Protein AF-Q0APA8-F1 (afdb_monomer_lite)

Radius of gyration: 16.84 Å; chains: 1; bounding box: 41×36×43 Å

Sequence (123 aa):
MARLSIMDRIGLILAGSALVTVGWVTREGVADIAARMPWHHEIGTTFMAIGVLTLLANVSVRAKSLVIIIITGGWAAAAIWAAITMDDLAILQRGLIGLTGVLAAIFALTSIPKLVTGADAAD

Organism: Maricaulis maris (strain MCS10) (NCBI:txid394221)

pLDDT: mean 87.3, std 8.79, range [50.09, 95.44]

Foldseek 3Di:
DPQDDPVVLVVLLVQLVVLLVQLVDQQVDDPVNVVVPVCSNVSSVVSNVLSVLSNCVNPALLSQLVNLLCVLQVQLVVLCCCLVPVPVDDVVVSVVSNVSSVVSNVLSVVSVVCSVVRPHSVD

Secondary structure (DSSP, 8-state):
-PPPPHHHHHHHHHHHHHHHHHHHHHHH--HHHHHH-TTHHHHHHHHHHHHHHHHHTTT-HHHHHHHHHHHHHHHHHHHHHHHHH-TTS-HHHHHHHHHHHHHHHHHHHHHHHHHHH---TT-

Structure (mmCIF, N/CA/C/O backbone):
data_AF-Q0APA8-F1
#
_entry.id   AF-Q0APA8-F1
#
loop_
_atom_site.group_PDB
_atom_site.id
_atom_site.type_symbol
_atom_site.label_atom_id
_atom_site.label_alt_id
_atom_site.label_comp_id
_atom_site.label_asym_id
_atom_site.label_entity_id
_atom_site.label_seq_id
_atom_site.pdbx_PDB_ins_code
_atom_site.Cartn_x
_atom_site.Cartn_y
_atom_site.Cartn_z
_atom_site.occupancy
_atom_site.B_iso_or_equiv
_atom_site.auth_seq_id
_atom_site.auth_comp_id
_atom_site.auth_asym_id
_atom_site.auth_atom_id
_atom_site.pdbx_PDB_model_num
ATOM 1 N N . MET A 1 1 ? -15.507 5.544 18.178 1.00 50.09 1 MET A N 1
ATOM 2 C CA . MET A 1 1 ? -15.255 5.089 16.794 1.00 50.09 1 MET A CA 1
ATOM 3 C C . MET A 1 1 ? -16.241 5.800 15.889 1.00 50.09 1 MET A C 1
ATOM 5 O O . MET A 1 1 ? -17.438 5.546 16.016 1.00 50.09 1 MET A O 1
ATOM 9 N N . ALA A 1 2 ? -15.778 6.729 15.052 1.00 56.34 2 ALA A N 1
ATOM 10 C CA . ALA A 1 2 ? -16.635 7.329 14.036 1.00 56.34 2 ALA A CA 1
ATOM 11 C C . ALA A 1 2 ? -17.155 6.212 13.116 1.00 56.34 2 ALA A C 1
ATOM 13 O O . ALA A 1 2 ? -16.383 5.394 12.614 1.00 56.34 2 ALA A O 1
ATOM 14 N N . ARG A 1 3 ? -18.477 6.101 12.959 1.00 65.56 3 ARG A N 1
ATOM 15 C CA . ARG A 1 3 ? -19.058 5.138 12.019 1.00 65.56 3 ARG A CA 1
ATOM 16 C C . ARG A 1 3 ? -18.808 5.671 10.610 1.00 65.56 3 ARG A C 1
ATOM 18 O O . ARG A 1 3 ? -19.335 6.727 10.282 1.00 65.56 3 ARG A O 1
ATOM 25 N N . LEU A 1 4 ? -18.045 4.931 9.798 1.00 68.62 4 LEU A N 1
ATOM 26 C CA . LEU A 1 4 ? -17.926 5.185 8.355 1.00 68.62 4 LEU A CA 1
ATOM 27 C C . LEU A 1 4 ? -19.317 5.371 7.749 1.00 68.62 4 LEU A C 1
ATOM 29 O O . LEU A 1 4 ? -20.219 4.568 8.046 1.00 68.62 4 LEU A O 1
ATOM 33 N N . SER A 1 5 ? -19.471 6.396 6.907 1.00 84.62 5 SER A N 1
ATOM 34 C CA . SER A 1 5 ? -20.728 6.628 6.206 1.00 84.62 5 SER A CA 1
ATOM 35 C C . SER A 1 5 ? -21.040 5.443 5.288 1.00 84.62 5 SER A C 1
ATOM 37 O O . SER A 1 5 ? -20.164 4.657 4.917 1.00 84.62 5 SER A O 1
ATOM 39 N N . ILE A 1 6 ? -22.310 5.287 4.915 1.00 85.69 6 ILE A N 1
ATOM 40 C CA . ILE A 1 6 ? -22.723 4.227 3.983 1.00 85.69 6 ILE A CA 1
ATOM 41 C C . ILE A 1 6 ? -21.968 4.364 2.652 1.00 85.69 6 ILE A C 1
ATOM 43 O O . ILE A 1 6 ? -21.554 3.362 2.076 1.00 85.69 6 ILE A O 1
ATOM 47 N N . MET A 1 7 ? -21.733 5.598 2.205 1.00 86.19 7 MET A N 1
ATOM 48 C CA . MET A 1 7 ? -21.021 5.882 0.963 1.00 86.19 7 MET A CA 1
ATOM 49 C C . MET A 1 7 ? -19.544 5.470 1.040 1.00 86.19 7 MET A C 1
ATOM 51 O O . MET A 1 7 ? -19.050 4.835 0.111 1.00 86.19 7 MET A O 1
ATOM 55 N N . ASP A 1 8 ? -18.873 5.711 2.172 1.00 84.62 8 ASP A N 1
ATOM 56 C CA . ASP A 1 8 ? -17.479 5.282 2.375 1.00 84.62 8 ASP A CA 1
ATOM 57 C C . ASP A 1 8 ? -17.352 3.756 2.374 1.00 84.62 8 ASP A C 1
ATOM 59 O O . ASP A 1 8 ? -16.419 3.196 1.801 1.00 84.62 8 ASP A O 1
ATOM 63 N N . ARG A 1 9 ? -18.325 3.064 2.981 1.00 84.75 9 ARG A N 1
ATOM 64 C CA . ARG A 1 9 ? -18.369 1.594 2.996 1.00 84.75 9 ARG A CA 1
ATOM 65 C C . ARG A 1 9 ? -18.535 1.022 1.595 1.00 84.75 9 ARG A C 1
ATOM 67 O O . ARG A 1 9 ? -17.847 0.069 1.241 1.00 84.75 9 ARG A O 1
ATOM 74 N N . ILE A 1 10 ? -19.422 1.610 0.789 1.00 89.12 10 ILE A N 1
ATOM 75 C CA . ILE A 1 10 ? -19.596 1.224 -0.617 1.00 89.12 10 ILE A CA 1
ATOM 76 C C . ILE A 1 10 ? -18.294 1.465 -1.388 1.00 89.12 10 ILE A C 1
ATOM 78 O O . ILE A 1 10 ? -17.848 0.575 -2.107 1.00 89.12 10 ILE A O 1
ATOM 82 N N . GLY A 1 11 ? -17.649 2.618 -1.189 1.00 87.56 11 GLY A N 1
ATOM 83 C CA . GLY A 1 11 ? -16.358 2.930 -1.804 1.00 87.56 11 GLY A CA 1
ATOM 84 C C . GLY A 1 11 ? -15.281 1.893 -1.474 1.00 87.56 11 GLY A C 1
ATOM 85 O O . GLY A 1 11 ? -14.610 1.395 -2.376 1.00 87.56 11 GLY A O 1
ATOM 86 N N . LEU A 1 12 ? -15.164 1.496 -0.203 1.00 86.81 12 LEU A N 1
ATOM 87 C CA . LEU A 1 12 ? -14.228 0.455 0.233 1.00 86.81 12 LEU A CA 1
ATOM 88 C C . LEU A 1 12 ? -14.556 -0.922 -0.351 1.00 86.81 12 LEU A C 1
ATOM 90 O O . LEU A 1 12 ? -13.641 -1.653 -0.723 1.00 86.81 12 LEU A O 1
ATOM 94 N N . ILE A 1 13 ? -15.841 -1.280 -0.450 1.00 92.38 13 ILE A N 1
ATOM 95 C CA . ILE A 1 13 ? -16.265 -2.535 -1.086 1.00 92.38 13 ILE A CA 1
ATOM 96 C C . ILE A 1 13 ? -15.850 -2.545 -2.557 1.00 92.38 13 ILE A C 1
ATOM 98 O O . ILE A 1 13 ? -15.199 -3.487 -2.998 1.00 92.38 13 ILE A O 1
ATOM 102 N N . LEU A 1 14 ? -16.157 -1.479 -3.299 1.00 92.81 14 LEU A N 1
ATOM 103 C CA . LEU A 1 14 ? -15.802 -1.369 -4.713 1.00 92.81 14 LEU A CA 1
ATOM 104 C C . LEU A 1 14 ? -14.285 -1.398 -4.921 1.00 92.81 14 LEU A C 1
ATOM 106 O O . LEU A 1 14 ? -13.802 -2.150 -5.766 1.00 92.81 14 LEU A O 1
ATOM 110 N N . ALA A 1 15 ? -13.527 -0.641 -4.124 1.00 90.56 15 ALA A N 1
ATOM 111 C CA . ALA A 1 15 ? -12.069 -0.624 -4.195 1.00 90.56 15 ALA A CA 1
ATOM 112 C C . ALA A 1 15 ? -11.464 -1.999 -3.867 1.00 90.56 15 ALA A C 1
ATOM 114 O O . ALA A 1 15 ? -10.608 -2.493 -4.600 1.00 90.56 15 ALA A O 1
ATOM 115 N N . GLY A 1 16 ? -11.936 -2.646 -2.799 1.00 92.44 16 GLY A N 1
ATOM 116 C CA . GLY A 1 16 ? -11.488 -3.978 -2.400 1.00 92.44 16 GLY A CA 1
ATOM 117 C C . GLY A 1 16 ? -11.781 -5.035 -3.464 1.00 92.44 16 GLY A C 1
ATOM 118 O O . GLY A 1 16 ? -10.879 -5.768 -3.867 1.00 92.44 16 GLY A O 1
ATOM 119 N N . SER A 1 17 ? -13.010 -5.078 -3.985 1.00 94.12 17 SER A N 1
ATOM 120 C CA . SER A 1 17 ? -13.406 -6.004 -5.053 1.00 94.12 17 SER A CA 1
ATOM 121 C C . SER A 1 17 ? -12.643 -5.764 -6.357 1.00 94.12 17 SER A C 1
ATOM 123 O O . SER A 1 17 ? -12.245 -6.726 -7.018 1.00 94.12 17 SER A O 1
ATOM 125 N N . ALA A 1 18 ? -12.385 -4.504 -6.718 1.00 93.94 18 ALA A N 1
ATOM 126 C CA . ALA A 1 18 ? -11.575 -4.167 -7.884 1.00 93.94 18 ALA A CA 1
ATOM 127 C C . ALA A 1 18 ? -10.138 -4.688 -7.737 1.00 93.94 18 ALA A C 1
ATOM 129 O O . ALA A 1 18 ? -9.632 -5.333 -8.651 1.00 93.94 18 ALA A O 1
ATOM 130 N N . LEU A 1 19 ? -9.507 -4.491 -6.574 1.00 93.88 19 LEU A N 1
ATOM 131 C CA . LEU A 1 19 ? -8.155 -4.991 -6.297 1.00 93.88 19 LEU A CA 1
ATOM 132 C C . LEU A 1 19 ? -8.078 -6.520 -6.339 1.00 93.88 19 LEU A C 1
ATOM 134 O O . LEU A 1 19 ? -7.145 -7.064 -6.925 1.00 93.88 19 LEU A O 1
ATOM 138 N N . VAL A 1 20 ? -9.075 -7.218 -5.783 1.00 95.12 20 VAL A N 1
ATOM 139 C CA . VAL A 1 20 ? -9.162 -8.685 -5.890 1.00 95.12 20 VAL A CA 1
ATOM 140 C C . VAL A 1 20 ? -9.275 -9.116 -7.352 1.00 95.12 20 VAL A C 1
ATOM 142 O O . VAL A 1 20 ? -8.574 -10.031 -7.772 1.00 95.12 20 VAL A O 1
ATOM 145 N N . THR A 1 21 ? -10.102 -8.431 -8.143 1.00 93.50 21 THR A N 1
ATOM 146 C CA . THR A 1 21 ? -10.304 -8.753 -9.564 1.00 93.50 21 THR A CA 1
ATOM 147 C C . THR A 1 21 ? -9.033 -8.519 -10.380 1.00 93.50 21 THR A C 1
ATOM 149 O O . THR A 1 21 ? -8.610 -9.395 -11.129 1.00 93.50 21 THR A O 1
ATOM 152 N N . VAL A 1 22 ? -8.380 -7.367 -10.203 1.00 91.69 22 VAL A N 1
ATOM 153 C CA . VAL A 1 22 ? -7.097 -7.051 -10.849 1.00 91.69 22 VAL A CA 1
ATOM 154 C C . VAL A 1 22 ? -6.030 -8.058 -10.437 1.00 91.69 22 VAL A C 1
ATOM 156 O O . VAL A 1 22 ? -5.295 -8.551 -11.289 1.00 91.69 22 VAL A O 1
ATOM 159 N N . GLY A 1 23 ? -5.965 -8.403 -9.151 1.00 91.88 23 GLY A N 1
ATOM 160 C CA . GLY A 1 23 ? -5.027 -9.396 -8.648 1.00 91.88 23 GLY A CA 1
ATOM 161 C C . GLY A 1 23 ? -5.250 -10.776 -9.257 1.00 91.88 23 GLY A C 1
ATOM 162 O O . GLY A 1 23 ? -4.288 -11.408 -9.682 1.00 91.88 23 GLY A O 1
ATOM 163 N N . TRP A 1 24 ? -6.508 -11.201 -9.388 1.00 92.19 24 TRP A N 1
ATOM 164 C CA . TRP A 1 24 ? -6.872 -12.453 -10.051 1.00 92.19 24 TRP A CA 1
ATOM 165 C C . TRP A 1 24 ? -6.448 -12.468 -11.523 1.00 92.19 24 TRP A C 1
ATOM 167 O O . TRP A 1 24 ? -5.739 -13.373 -11.948 1.00 92.19 24 TRP A O 1
ATOM 177 N N . VAL A 1 25 ? -6.810 -11.433 -12.289 1.00 90.31 25 VAL A N 1
ATOM 178 C CA . VAL A 1 25 ? -6.451 -11.317 -13.716 1.00 90.31 25 VAL A CA 1
ATOM 179 C C . VAL A 1 25 ? -4.934 -11.270 -13.913 1.00 90.31 25 VAL A C 1
ATOM 181 O O . VAL A 1 25 ? -4.408 -11.904 -14.825 1.00 90.31 25 VAL A O 1
ATOM 184 N N . THR A 1 26 ? -4.222 -10.544 -13.050 1.00 88.81 26 THR A N 1
ATOM 185 C CA . THR A 1 26 ? -2.757 -10.436 -13.112 1.00 88.81 26 THR A CA 1
ATOM 186 C C . THR A 1 26 ? -2.092 -11.763 -12.764 1.00 88.81 26 THR A C 1
ATOM 188 O O . THR A 1 26 ? -1.130 -12.145 -13.421 1.00 88.81 26 THR A O 1
ATOM 191 N N . ARG A 1 27 ? -2.616 -12.477 -11.759 1.00 87.81 27 ARG A N 1
ATOM 192 C CA . ARG A 1 27 ? -2.079 -13.762 -11.307 1.00 87.81 27 ARG A CA 1
ATOM 193 C C . ARG A 1 27 ? -2.312 -14.875 -12.313 1.00 87.81 27 ARG A C 1
ATOM 195 O O . ARG A 1 27 ? -1.378 -15.609 -12.581 1.00 87.81 27 ARG A O 1
ATOM 202 N N . GLU A 1 28 ? -3.534 -15.047 -12.801 1.00 85.19 28 GLU A N 1
ATOM 203 C CA . GLU A 1 28 ? -3.842 -16.128 -13.748 1.00 85.19 28 GLU A CA 1
ATOM 204 C C . GLU A 1 28 ? -3.252 -15.840 -15.130 1.00 85.19 28 GLU A C 1
ATOM 206 O O . GLU A 1 28 ? -2.972 -16.762 -15.889 1.00 85.19 28 GLU A O 1
ATOM 211 N N . GLY A 1 29 ? -2.989 -14.561 -15.413 1.00 66.50 29 GLY A N 1
ATOM 212 C CA . GLY A 1 29 ? -2.298 -14.122 -16.607 1.00 66.50 29 GLY A CA 1
ATOM 213 C C . GLY A 1 29 ? -3.182 -14.232 -17.844 1.00 66.50 29 GLY A C 1
ATOM 214 O O . GLY A 1 29 ? -3.629 -15.297 -18.259 1.00 66.50 29 GLY A O 1
ATOM 215 N N . VAL A 1 30 ? -3.368 -13.112 -18.535 1.00 72.25 30 VAL A N 1
ATOM 216 C CA . VAL A 1 30 ? -3.549 -13.198 -19.988 1.00 72.25 30 VAL A CA 1
ATOM 217 C C . VAL A 1 30 ? -2.192 -13.631 -20.555 1.00 72.25 30 VAL A C 1
ATOM 219 O O . VAL A 1 30 ? -1.170 -13.182 -20.037 1.00 72.25 30 VAL A O 1
ATOM 222 N N . ALA A 1 31 ? -2.148 -14.493 -21.577 1.00 66.81 31 ALA A N 1
ATOM 223 C CA . ALA A 1 31 ? -0.901 -15.084 -22.094 1.00 66.81 31 ALA A CA 1
ATOM 224 C C . ALA A 1 31 ? 0.238 -14.059 -22.331 1.00 66.81 31 ALA A C 1
ATOM 226 O O . ALA A 1 31 ? 1.409 -14.362 -22.108 1.00 66.81 31 ALA A O 1
ATOM 227 N N . ASP A 1 32 ? -0.108 -12.819 -22.689 1.00 69.19 32 ASP A N 1
ATOM 228 C CA . ASP A 1 32 ? 0.834 -11.709 -22.870 1.00 69.19 32 ASP A CA 1
ATOM 229 C C . ASP A 1 32 ? 1.468 -11.166 -21.573 1.00 69.19 32 ASP A C 1
ATOM 231 O O . ASP A 1 32 ? 2.594 -10.668 -21.599 1.00 69.19 32 ASP A O 1
ATOM 235 N N . ILE A 1 33 ? 0.772 -11.236 -20.434 1.00 67.69 33 ILE A N 1
ATOM 236 C CA . ILE A 1 33 ? 1.260 -10.731 -19.139 1.00 67.69 33 ILE A CA 1
ATOM 237 C C . ILE A 1 33 ? 2.343 -11.659 -18.593 1.00 67.69 33 ILE A C 1
ATOM 239 O O . ILE A 1 33 ? 3.401 -11.183 -18.185 1.00 67.69 33 ILE A O 1
ATOM 243 N N . ALA A 1 34 ? 2.118 -12.974 -18.650 1.00 67.62 34 ALA A N 1
ATOM 244 C CA . ALA A 1 34 ? 3.079 -13.965 -18.168 1.00 67.62 34 ALA A CA 1
ATOM 245 C C . ALA A 1 34 ? 4.421 -13.885 -18.918 1.00 67.62 34 ALA A C 1
ATOM 247 O O . ALA A 1 34 ? 5.482 -14.027 -18.313 1.00 67.62 34 ALA A O 1
ATOM 248 N N . ALA A 1 35 ? 4.384 -13.580 -20.220 1.00 74.94 35 ALA A N 1
ATOM 249 C CA . ALA A 1 35 ? 5.582 -13.422 -21.042 1.00 74.94 35 ALA A CA 1
ATOM 250 C C . ALA A 1 35 ? 6.375 -12.136 -20.737 1.00 74.94 35 ALA A C 1
ATOM 252 O O . ALA A 1 35 ? 7.592 -12.106 -20.911 1.00 74.94 35 ALA A O 1
ATOM 253 N N . ARG A 1 36 ? 5.702 -11.061 -20.304 1.00 80.50 36 ARG A N 1
ATOM 254 C CA . ARG A 1 36 ? 6.319 -9.739 -20.078 1.00 80.50 36 ARG A CA 1
ATOM 255 C C . ARG A 1 36 ? 6.649 -9.458 -18.614 1.00 80.50 36 ARG A C 1
ATOM 257 O O . ARG A 1 36 ? 7.474 -8.591 -18.341 1.00 80.50 36 ARG A O 1
ATOM 264 N N . MET A 1 37 ? 6.012 -10.161 -17.680 1.00 78.19 37 MET A N 1
ATOM 265 C CA . MET A 1 37 ? 6.135 -9.920 -16.246 1.00 78.19 37 MET A CA 1
ATOM 266 C C . MET A 1 37 ? 6.385 -11.242 -15.501 1.00 78.19 37 MET A C 1
ATOM 268 O O . MET A 1 37 ? 5.437 -11.939 -15.135 1.00 78.19 37 MET A O 1
ATOM 272 N N . PRO A 1 38 ? 7.656 -11.590 -15.216 1.00 83.12 38 PRO A N 1
ATOM 273 C CA . PRO A 1 38 ? 7.999 -12.872 -14.592 1.00 83.12 38 PRO A CA 1
ATOM 274 C C . PRO A 1 38 ? 7.405 -13.056 -13.186 1.00 83.12 38 PRO A C 1
ATOM 276 O O . PRO A 1 38 ? 7.268 -14.180 -12.731 1.00 83.12 38 PRO A O 1
ATOM 279 N N . TRP A 1 39 ? 7.020 -11.954 -12.533 1.00 86.25 39 TRP A N 1
ATOM 280 C CA . TRP A 1 39 ? 6.508 -11.901 -11.157 1.00 86.25 39 TRP A CA 1
ATOM 281 C C . TRP A 1 39 ? 4.983 -11.682 -11.101 1.00 86.25 39 TRP A C 1
ATOM 283 O O . TRP A 1 39 ? 4.443 -11.198 -10.105 1.00 86.25 39 TRP A O 1
ATOM 293 N N . HIS A 1 40 ? 4.268 -11.929 -12.205 1.00 87.56 40 HIS A N 1
ATOM 294 C CA . HIS A 1 40 ? 2.831 -11.647 -12.307 1.00 87.56 40 HIS A CA 1
ATOM 295 C C . HIS A 1 40 ? 1.996 -12.429 -11.276 1.00 87.56 40 HIS A C 1
ATOM 297 O O . HIS A 1 40 ? 1.022 -11.891 -10.745 1.00 87.56 40 HIS A O 1
ATOM 303 N N . HIS A 1 41 ? 2.404 -13.652 -10.919 1.00 88.38 41 HIS A N 1
ATOM 304 C CA . HIS A 1 41 ? 1.743 -14.446 -9.882 1.00 88.38 41 HIS A CA 1
ATOM 305 C C . HIS A 1 41 ? 1.875 -13.818 -8.487 1.00 88.38 41 HIS A C 1
ATOM 307 O O . HIS A 1 41 ? 0.884 -13.719 -7.753 1.00 88.38 41 HIS A O 1
ATOM 313 N N . GLU A 1 42 ? 3.077 -13.379 -8.117 1.00 90.94 42 GLU A N 1
ATOM 314 C CA . GLU A 1 42 ? 3.371 -12.727 -6.843 1.00 90.94 42 GLU A CA 1
ATOM 315 C C . GLU A 1 42 ? 2.631 -11.396 -6.753 1.00 90.94 42 GLU A C 1
ATOM 317 O O . GLU A 1 42 ? 1.902 -11.157 -5.792 1.00 90.94 42 GLU A O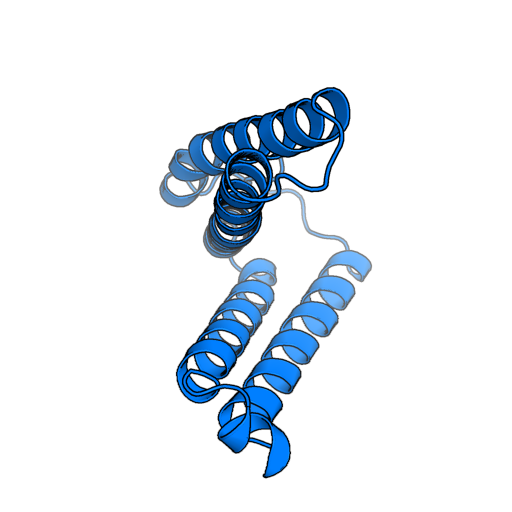 1
ATOM 322 N N . ILE A 1 43 ? 2.739 -10.572 -7.798 1.00 88.31 43 ILE A N 1
ATOM 323 C CA . ILE A 1 43 ? 2.088 -9.263 -7.882 1.00 88.31 43 ILE A CA 1
ATOM 324 C C . ILE A 1 43 ? 0.568 -9.414 -7.800 1.00 88.31 43 ILE A C 1
ATOM 326 O O . ILE A 1 43 ? -0.081 -8.732 -7.006 1.00 88.31 43 ILE A O 1
ATOM 330 N N . GLY A 1 44 ? -0.011 -10.346 -8.560 1.00 90.69 44 GLY A N 1
ATOM 331 C CA . GLY A 1 44 ? -1.442 -10.623 -8.505 1.00 90.69 44 GLY A CA 1
ATOM 332 C C . GLY A 1 44 ? -1.895 -11.103 -7.123 1.00 90.69 44 GLY A C 1
ATOM 333 O O . GLY A 1 44 ? -2.920 -10.656 -6.607 1.00 90.69 44 GLY A O 1
ATOM 334 N N . THR A 1 45 ? -1.089 -11.933 -6.457 1.00 92.81 45 THR A N 1
ATOM 335 C CA . THR A 1 45 ? -1.349 -12.365 -5.075 1.00 92.81 45 THR A CA 1
ATOM 336 C C . THR A 1 45 ? -1.295 -11.198 -4.088 1.00 92.81 45 THR A C 1
ATOM 338 O O . THR A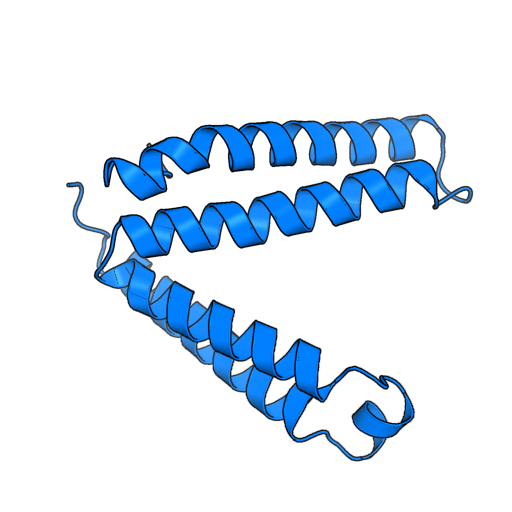 1 45 ? -2.158 -11.103 -3.213 1.00 92.81 45 THR A O 1
ATOM 341 N N . THR A 1 46 ? -0.354 -10.266 -4.251 1.00 91.31 46 THR A N 1
ATOM 342 C CA . THR A 1 46 ? -0.293 -9.039 -3.448 1.00 91.31 46 THR A CA 1
ATOM 343 C C . THR A 1 46 ? -1.537 -8.175 -3.644 1.00 91.31 46 THR A C 1
ATOM 345 O O . THR A 1 46 ? -2.134 -7.747 -2.657 1.00 91.31 46 THR A O 1
ATOM 348 N N . PHE A 1 47 ? -1.992 -7.970 -4.883 1.00 91.62 47 PHE A N 1
ATOM 349 C CA . PHE A 1 47 ? -3.227 -7.227 -5.158 1.00 91.62 47 PHE A CA 1
ATOM 350 C C . PHE A 1 47 ? -4.456 -7.874 -4.515 1.00 91.62 47 PHE A C 1
ATOM 352 O O . PHE A 1 47 ? -5.262 -7.174 -3.902 1.00 91.62 47 PHE A O 1
ATOM 359 N N . MET A 1 48 ? -4.574 -9.204 -4.575 1.00 93.00 48 MET A N 1
ATOM 360 C CA . MET A 1 48 ? -5.655 -9.919 -3.892 1.00 93.00 48 MET A CA 1
ATOM 361 C C . MET A 1 48 ? -5.586 -9.749 -2.373 1.00 93.00 48 MET A C 1
ATOM 363 O O . MET A 1 48 ? -6.605 -9.461 -1.748 1.00 93.00 48 MET A O 1
ATOM 367 N N . ALA A 1 49 ? -4.398 -9.873 -1.774 1.00 93.44 49 ALA A N 1
ATOM 368 C CA . ALA A 1 49 ? -4.213 -9.689 -0.336 1.00 93.44 49 ALA A CA 1
ATOM 369 C C . ALA A 1 49 ? -4.589 -8.266 0.111 1.00 93.44 49 ALA A C 1
ATOM 371 O O . ALA A 1 49 ? -5.323 -8.104 1.086 1.00 93.44 49 ALA A O 1
ATOM 372 N N . ILE A 1 50 ? -4.155 -7.239 -0.629 1.00 93.38 50 ILE A N 1
ATOM 373 C CA . ILE A 1 50 ? -4.536 -5.846 -0.361 1.00 93.38 50 ILE A CA 1
ATOM 374 C C . ILE A 1 50 ? -6.045 -5.667 -0.547 1.00 93.38 50 ILE A C 1
ATOM 376 O O . ILE A 1 50 ? -6.680 -5.039 0.291 1.00 93.38 50 ILE A O 1
ATOM 380 N N . GLY A 1 51 ? -6.650 -6.251 -1.585 1.00 93.56 51 GLY A N 1
ATOM 381 C CA . GLY A 1 51 ? -8.095 -6.194 -1.801 1.00 93.56 51 GLY A CA 1
ATOM 382 C C . GLY A 1 51 ? -8.894 -6.776 -0.631 1.00 93.56 51 GLY A C 1
ATOM 383 O O . GLY A 1 51 ? -9.813 -6.129 -0.130 1.00 93.56 51 GLY A O 1
ATOM 384 N N . VAL A 1 52 ? -8.490 -7.942 -0.119 1.00 94.12 52 VAL A N 1
ATOM 385 C CA . VAL A 1 52 ? -9.090 -8.549 1.081 1.00 94.12 52 VAL A CA 1
ATOM 386 C C . VAL A 1 52 ? -8.884 -7.666 2.315 1.00 94.12 52 VAL A C 1
ATOM 388 O O . VAL A 1 52 ? -9.829 -7.449 3.073 1.00 94.12 52 VAL A O 1
ATOM 391 N N . LEU A 1 53 ? -7.688 -7.107 2.514 1.00 93.12 53 LEU A N 1
ATOM 392 C CA . LEU A 1 53 ? -7.414 -6.189 3.624 1.00 93.12 53 LEU A CA 1
ATOM 3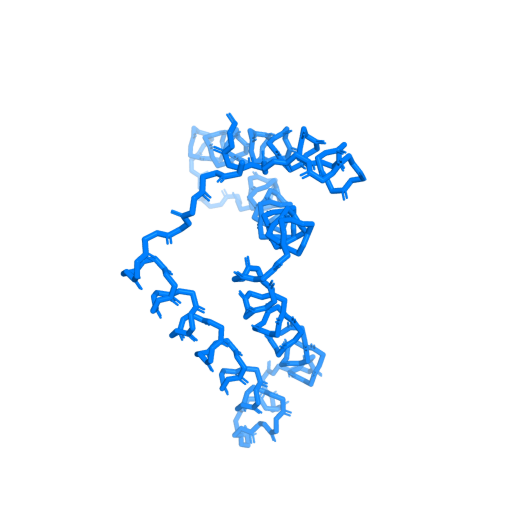93 C C . LEU A 1 53 ? -8.264 -4.911 3.549 1.00 93.12 53 LEU A C 1
ATOM 395 O O . LEU A 1 53 ? -8.779 -4.462 4.572 1.00 93.12 53 LEU A O 1
ATOM 399 N N . THR A 1 54 ? -8.478 -4.365 2.351 1.00 92.25 54 THR A N 1
ATOM 400 C CA . THR A 1 54 ? -9.358 -3.212 2.108 1.00 92.25 54 THR A CA 1
ATOM 401 C C . THR A 1 54 ? -10.813 -3.539 2.438 1.00 92.25 54 THR A C 1
ATOM 403 O O . THR A 1 54 ? -11.504 -2.725 3.047 1.00 92.25 54 THR A O 1
ATOM 406 N N . LEU A 1 55 ? -11.284 -4.751 2.126 1.00 92.56 55 LEU A N 1
ATOM 407 C CA . LEU A 1 55 ? -12.615 -5.198 2.548 1.00 92.56 55 LEU A CA 1
ATOM 408 C C . LEU A 1 55 ? -12.707 -5.327 4.074 1.00 92.56 55 LEU A C 1
ATOM 410 O O . LEU A 1 55 ? -13.679 -4.857 4.669 1.00 92.56 55 LEU A O 1
ATOM 414 N N . LEU A 1 56 ? -11.681 -5.894 4.719 1.00 90.44 56 LEU A N 1
ATOM 415 C CA . LEU A 1 56 ? -11.595 -6.015 6.179 1.00 90.44 56 LEU A CA 1
ATOM 416 C C . LEU A 1 56 ? -11.508 -4.656 6.888 1.00 90.44 56 LEU A C 1
ATOM 418 O O . LEU A 1 56 ? -11.949 -4.540 8.034 1.00 90.44 56 LEU A O 1
ATOM 422 N N . ALA A 1 57 ? -11.017 -3.611 6.219 1.00 87.62 57 ALA A N 1
ATOM 423 C CA . ALA A 1 57 ? -10.988 -2.251 6.756 1.00 87.62 57 ALA A CA 1
ATOM 424 C C . ALA A 1 57 ? -12.392 -1.697 7.077 1.00 87.62 57 ALA A C 1
ATOM 426 O O . ALA A 1 57 ? -12.516 -0.824 7.933 1.00 87.62 57 ALA A O 1
ATOM 427 N N . ASN A 1 58 ? -13.461 -2.241 6.473 1.00 85.12 58 ASN A N 1
ATOM 428 C CA . ASN A 1 58 ? -14.845 -1.884 6.820 1.00 85.12 58 ASN A CA 1
ATOM 429 C C . ASN A 1 58 ? -15.252 -2.308 8.237 1.00 85.12 58 ASN A C 1
ATOM 431 O O . ASN A 1 58 ? -16.167 -1.723 8.820 1.00 85.12 58 ASN A O 1
ATOM 435 N N . VAL A 1 59 ? -14.623 -3.358 8.765 1.00 86.25 59 VAL A N 1
ATOM 436 C CA . VAL A 1 59 ? -15.006 -3.990 10.037 1.00 86.25 59 VAL A CA 1
ATOM 437 C C . VAL A 1 59 ? -13.893 -3.945 11.082 1.00 86.25 59 VAL A C 1
ATOM 439 O O . VAL A 1 59 ? -14.155 -4.179 12.258 1.00 86.25 59 VAL A O 1
ATOM 442 N N . SER A 1 60 ? -12.663 -3.617 10.682 1.00 87.69 60 SER A N 1
ATOM 443 C CA . SER A 1 60 ? -11.495 -3.584 11.557 1.00 87.69 60 SER A CA 1
ATOM 444 C C . SER A 1 60 ? -10.672 -2.319 11.341 1.00 87.69 60 SER A C 1
ATOM 446 O O . SER A 1 60 ? -10.046 -2.126 10.299 1.00 87.69 60 SER A O 1
ATOM 448 N N . VAL A 1 61 ? -10.598 -1.492 12.386 1.00 85.81 61 VAL A N 1
ATOM 449 C CA . VAL A 1 61 ? -9.745 -0.293 12.419 1.00 85.81 61 VAL A CA 1
ATOM 450 C C . VAL A 1 61 ? -8.270 -0.669 12.261 1.00 85.81 61 VAL A C 1
ATOM 452 O O . VAL A 1 61 ? -7.516 0.023 11.590 1.00 85.81 61 VAL A O 1
ATOM 455 N N . ARG A 1 62 ? -7.864 -1.829 12.791 1.00 88.81 62 ARG A N 1
ATOM 456 C CA . ARG A 1 62 ? -6.499 -2.342 12.623 1.00 88.81 62 ARG A CA 1
ATOM 457 C C . ARG A 1 62 ? -6.205 -2.700 11.168 1.00 88.81 62 ARG A C 1
ATOM 459 O O . ARG A 1 62 ? -5.138 -2.362 10.671 1.00 88.81 62 ARG A O 1
ATOM 466 N N . ALA A 1 63 ? -7.151 -3.332 10.471 1.00 88.50 63 ALA A N 1
ATOM 467 C CA . ALA A 1 63 ? -6.995 -3.619 9.045 1.00 88.50 63 ALA A CA 1
ATOM 468 C C . ALA A 1 63 ? -6.899 -2.322 8.228 1.00 88.50 63 ALA A C 1
ATOM 470 O O . ALA A 1 63 ? -6.034 -2.218 7.366 1.00 88.50 63 ALA A O 1
ATOM 471 N N . LYS A 1 64 ? -7.706 -1.305 8.560 1.00 86.75 64 LYS A N 1
ATOM 472 C CA . LYS A 1 64 ? -7.608 0.033 7.957 1.00 86.75 64 LYS A CA 1
ATOM 473 C C . LYS A 1 64 ? -6.210 0.636 8.142 1.00 86.75 64 LYS A C 1
ATOM 475 O O . LYS A 1 64 ? -5.595 1.048 7.161 1.00 86.75 64 LYS A O 1
ATOM 480 N N . SER A 1 65 ? -5.679 0.624 9.365 1.00 88.50 65 SER A N 1
ATOM 481 C CA . SER A 1 65 ? -4.320 1.103 9.657 1.00 88.50 65 SER A CA 1
ATOM 482 C C . SER A 1 65 ? -3.257 0.320 8.885 1.00 88.50 65 SER A C 1
ATOM 484 O O . SER A 1 65 ? -2.341 0.919 8.331 1.00 88.50 65 SER A O 1
ATOM 486 N N . LEU A 1 66 ? -3.401 -1.005 8.779 1.00 90.56 66 LEU A N 1
ATOM 487 C CA . LEU A 1 66 ? -2.479 -1.844 8.013 1.00 90.56 66 LEU A CA 1
ATOM 488 C C . LEU A 1 66 ? -2.494 -1.506 6.516 1.00 90.56 66 LEU A C 1
ATOM 490 O O . LEU A 1 66 ? -1.432 -1.383 5.913 1.00 90.56 66 LEU A O 1
ATOM 494 N N . VAL A 1 67 ? -3.677 -1.316 5.924 1.00 90.62 67 VAL A N 1
ATOM 495 C CA . VAL A 1 67 ? -3.826 -0.908 4.516 1.00 90.62 67 VAL A CA 1
ATOM 496 C C . VAL A 1 67 ? -3.148 0.437 4.271 1.00 90.62 67 VAL A C 1
ATOM 498 O O . VAL A 1 67 ? -2.400 0.574 3.303 1.00 90.62 67 VAL A O 1
ATOM 501 N N . ILE A 1 68 ? -3.351 1.406 5.168 1.00 88.50 68 ILE A N 1
ATOM 502 C CA . ILE A 1 68 ? -2.696 2.715 5.087 1.00 88.50 68 ILE A CA 1
ATOM 503 C C . ILE A 1 68 ? -1.176 2.550 5.107 1.00 88.50 68 ILE A C 1
ATOM 505 O O . ILE A 1 68 ? -0.515 3.065 4.209 1.00 88.50 68 ILE A O 1
ATOM 509 N N . ILE A 1 69 ? -0.624 1.793 6.062 1.00 91.94 69 ILE A N 1
ATOM 510 C CA . ILE A 1 69 ? 0.825 1.547 6.175 1.00 91.94 69 ILE A CA 1
ATOM 511 C C . ILE A 1 69 ? 1.382 0.921 4.892 1.00 91.94 69 ILE A C 1
ATOM 513 O O . ILE A 1 69 ? 2.404 1.380 4.388 1.00 91.94 69 ILE A O 1
ATOM 517 N N . ILE A 1 70 ? 0.714 -0.096 4.340 1.00 92.25 70 ILE A N 1
ATOM 518 C CA . ILE A 1 70 ? 1.173 -0.791 3.130 1.00 92.25 70 ILE A CA 1
ATOM 519 C C . ILE A 1 70 ? 1.173 0.151 1.922 1.00 92.25 70 ILE A C 1
ATOM 521 O O . ILE A 1 70 ? 2.175 0.234 1.215 1.00 92.25 70 ILE A O 1
ATOM 525 N N . ILE A 1 71 ? 0.077 0.877 1.684 1.00 90.56 71 ILE A N 1
ATOM 526 C CA . ILE A 1 71 ? -0.051 1.752 0.510 1.00 90.56 71 ILE A CA 1
ATOM 527 C C . ILE A 1 71 ? 0.913 2.935 0.615 1.00 90.56 71 ILE A C 1
ATOM 529 O O . ILE A 1 71 ? 1.656 3.219 -0.323 1.00 90.56 71 ILE A O 1
ATOM 533 N N . THR A 1 72 ? 0.928 3.615 1.761 1.00 91.88 72 THR A N 1
ATOM 534 C CA . THR A 1 72 ? 1.766 4.808 1.959 1.00 91.88 72 THR A CA 1
ATOM 535 C C . THR A 1 72 ? 3.243 4.463 2.073 1.00 91.88 72 THR A C 1
ATOM 537 O O . THR A 1 72 ? 4.066 5.163 1.490 1.00 91.88 72 THR A O 1
ATOM 540 N N . GLY A 1 73 ? 3.589 3.350 2.722 1.00 93.31 73 GLY A N 1
ATOM 541 C CA . GLY A 1 73 ? 4.955 2.834 2.765 1.00 93.31 73 GLY A CA 1
ATOM 542 C C . GLY A 1 73 ? 5.446 2.362 1.395 1.00 93.31 73 GLY A C 1
ATOM 543 O O . GLY A 1 73 ? 6.574 2.666 1.010 1.00 93.31 73 GLY A O 1
ATOM 544 N N . GLY A 1 74 ? 4.590 1.688 0.620 1.00 92.19 74 GLY A N 1
ATOM 545 C CA . GLY A 1 74 ? 4.893 1.293 -0.757 1.00 92.19 74 GLY A CA 1
ATOM 546 C C . GLY A 1 74 ? 5.121 2.499 -1.671 1.00 92.19 74 GLY A C 1
ATOM 547 O O . GLY A 1 74 ? 6.120 2.551 -2.387 1.00 92.19 74 GLY A O 1
ATOM 548 N N . TRP A 1 75 ? 4.246 3.508 -1.590 1.00 92.62 75 TRP A N 1
ATOM 549 C CA . TRP A 1 75 ? 4.429 4.779 -2.294 1.00 92.62 75 TRP A CA 1
ATOM 550 C C . TRP A 1 75 ? 5.716 5.489 -1.871 1.00 92.62 75 TRP A C 1
ATOM 552 O O . TRP A 1 75 ? 6.464 5.958 -2.724 1.00 92.62 75 TRP A O 1
ATOM 562 N N . ALA A 1 76 ? 6.011 5.528 -0.570 1.00 95.44 76 ALA A N 1
ATOM 563 C CA . ALA A 1 76 ? 7.230 6.131 -0.053 1.00 95.44 76 ALA A CA 1
ATOM 564 C C . ALA A 1 76 ? 8.486 5.486 -0.647 1.00 95.44 76 ALA A C 1
ATOM 566 O O . ALA A 1 76 ? 9.360 6.191 -1.150 1.00 95.44 76 ALA A O 1
ATOM 567 N N . ALA A 1 77 ? 8.549 4.151 -0.645 1.00 93.38 77 ALA A N 1
ATOM 568 C CA . ALA A 1 77 ? 9.658 3.409 -1.233 1.00 93.38 77 ALA A CA 1
ATOM 569 C C . ALA A 1 77 ? 9.800 3.697 -2.736 1.00 93.38 77 ALA A C 1
ATOM 571 O O . ALA A 1 77 ? 10.901 3.996 -3.197 1.00 93.38 77 ALA A O 1
ATOM 572 N N . ALA A 1 78 ? 8.692 3.677 -3.485 1.00 92.81 78 ALA A N 1
ATOM 573 C CA . ALA A 1 78 ? 8.690 3.955 -4.920 1.00 92.81 78 ALA A CA 1
ATOM 574 C C . ALA A 1 78 ? 9.128 5.393 -5.245 1.00 92.81 78 ALA A C 1
ATOM 576 O O . ALA A 1 78 ? 9.946 5.600 -6.138 1.00 92.81 78 ALA A O 1
ATOM 577 N N . ALA A 1 79 ? 8.631 6.385 -4.505 1.00 93.25 79 ALA A N 1
ATOM 578 C CA . ALA A 1 79 ? 8.968 7.790 -4.707 1.00 93.25 79 ALA A CA 1
ATOM 579 C C . ALA A 1 79 ? 10.434 8.088 -4.354 1.00 93.25 79 ALA A C 1
ATOM 581 O O . ALA A 1 79 ? 11.126 8.760 -5.117 1.00 93.25 79 ALA A O 1
ATOM 582 N N . ILE A 1 80 ? 10.944 7.549 -3.239 1.00 93.56 80 ILE A N 1
ATOM 583 C CA . ILE A 1 80 ? 12.362 7.687 -2.869 1.00 93.56 80 ILE A CA 1
ATOM 584 C C . ILE A 1 80 ? 13.248 7.030 -3.932 1.00 93.56 80 ILE A C 1
ATOM 586 O O . ILE A 1 80 ? 14.225 7.632 -4.376 1.00 93.56 80 ILE A O 1
ATOM 590 N N . TRP A 1 81 ? 12.884 5.829 -4.387 1.00 94.12 81 TRP A N 1
ATOM 591 C CA . TRP A 1 81 ? 13.601 5.142 -5.456 1.00 94.12 81 TRP A CA 1
ATOM 592 C C . TRP A 1 81 ? 13.624 5.962 -6.750 1.00 94.12 81 TRP A C 1
ATOM 594 O O . TRP A 1 81 ? 14.692 6.171 -7.326 1.00 94.12 81 TRP A O 1
ATOM 604 N N . ALA A 1 82 ? 12.473 6.479 -7.183 1.00 91.75 82 ALA A N 1
ATOM 605 C CA . ALA A 1 82 ? 12.357 7.311 -8.378 1.00 91.75 82 ALA A CA 1
ATOM 606 C C . ALA A 1 82 ? 13.213 8.584 -8.276 1.00 91.75 82 ALA A C 1
ATOM 608 O O . ALA A 1 82 ? 13.940 8.916 -9.207 1.00 91.75 82 ALA A O 1
ATOM 609 N N . ALA A 1 83 ? 13.208 9.260 -7.124 1.00 91.94 83 ALA A N 1
ATOM 610 C CA . ALA A 1 83 ? 14.024 10.453 -6.905 1.00 91.94 83 ALA A CA 1
ATOM 611 C C . ALA A 1 83 ? 15.533 10.186 -7.061 1.00 91.94 83 ALA A C 1
ATOM 613 O O . ALA A 1 83 ? 16.271 11.041 -7.560 1.00 91.94 83 ALA A O 1
ATOM 614 N N . ILE A 1 84 ? 15.990 8.998 -6.655 1.00 92.12 84 ILE A N 1
ATOM 615 C CA . ILE A 1 84 ? 17.402 8.600 -6.722 1.00 92.12 84 ILE A CA 1
ATOM 616 C C . ILE A 1 84 ? 17.785 8.117 -8.124 1.00 92.12 84 ILE A C 1
ATOM 618 O O . ILE A 1 84 ? 18.892 8.402 -8.564 1.00 92.12 84 ILE A O 1
ATOM 622 N N . THR A 1 85 ? 16.891 7.420 -8.825 1.00 93.25 85 THR A N 1
ATOM 623 C CA . THR A 1 85 ? 17.241 6.661 -10.041 1.00 93.25 85 THR A CA 1
ATOM 624 C C . THR A 1 85 ? 16.804 7.299 -11.357 1.00 93.25 85 THR A C 1
ATOM 626 O O . THR A 1 85 ? 17.346 6.945 -12.401 1.00 93.25 85 THR A O 1
ATOM 629 N N . MET A 1 86 ? 15.846 8.229 -11.342 1.00 90.62 86 MET A N 1
ATOM 630 C CA . MET A 1 86 ? 15.374 8.908 -12.554 1.00 90.62 86 MET A CA 1
ATOM 631 C C . MET A 1 86 ? 16.224 10.152 -12.825 1.00 90.62 86 MET A C 1
ATOM 633 O O . MET A 1 86 ? 15.960 11.235 -12.298 1.00 90.62 86 MET A O 1
ATOM 637 N N . ASP A 1 87 ? 17.284 9.978 -13.615 1.00 86.50 87 ASP A N 1
ATOM 638 C CA . ASP A 1 87 ? 18.236 11.041 -13.969 1.00 86.50 87 ASP A CA 1
ATOM 639 C C . ASP A 1 87 ? 17.757 11.962 -15.104 1.00 86.50 87 ASP A C 1
ATOM 641 O O . ASP A 1 87 ? 18.335 13.023 -15.331 1.00 86.50 87 ASP A O 1
ATOM 645 N N . ASP A 1 88 ? 16.680 11.582 -15.786 1.00 90.25 88 ASP A N 1
ATOM 646 C CA . ASP A 1 88 ? 16.010 12.329 -16.853 1.00 90.25 88 ASP A CA 1
ATOM 647 C C . ASP A 1 88 ? 15.164 13.509 -16.342 1.00 90.25 88 ASP A C 1
ATOM 649 O O . ASP A 1 88 ? 14.819 14.415 -17.103 1.00 90.25 88 ASP A O 1
ATOM 653 N N . LEU A 1 89 ? 14.855 13.533 -15.045 1.00 87.56 89 LEU A N 1
ATOM 654 C CA . LEU A 1 89 ? 14.085 14.593 -14.402 1.00 87.56 89 LEU A CA 1
ATOM 655 C C . LEU A 1 89 ? 14.975 15.743 -13.915 1.00 87.56 89 LEU A C 1
ATOM 657 O O . LEU A 1 89 ? 16.081 15.546 -13.406 1.00 87.56 89 LEU A O 1
ATOM 661 N N . ALA A 1 90 ? 14.444 16.969 -13.973 1.00 91.69 90 ALA A N 1
ATOM 662 C CA . ALA A 1 90 ? 15.125 18.127 -13.405 1.00 91.69 90 ALA A CA 1
ATOM 663 C C . ALA 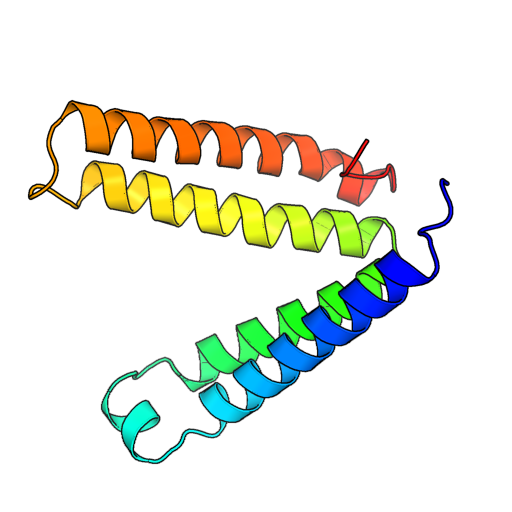A 1 90 ? 15.350 17.940 -11.894 1.00 91.69 90 ALA A C 1
ATOM 665 O O . ALA A 1 90 ? 14.502 17.386 -11.189 1.00 91.69 90 ALA A O 1
ATOM 666 N N . ILE A 1 91 ? 16.458 18.471 -11.365 1.00 91.31 91 ILE A N 1
ATOM 667 C CA . ILE A 1 91 ? 16.838 18.279 -9.954 1.00 91.31 91 ILE A CA 1
ATOM 668 C C . ILE A 1 91 ? 15.741 18.712 -8.970 1.00 91.31 91 ILE A C 1
ATOM 670 O O . ILE A 1 91 ? 15.524 18.057 -7.952 1.00 91.31 91 ILE A O 1
ATOM 674 N N . LEU A 1 92 ? 14.986 19.763 -9.309 1.00 91.25 92 LEU A N 1
ATOM 675 C CA . LEU A 1 92 ? 13.849 20.219 -8.513 1.00 91.25 92 LEU A CA 1
ATOM 676 C C . LEU A 1 92 ? 12.699 19.197 -8.510 1.00 91.25 92 LEU A C 1
ATOM 678 O O . LEU A 1 92 ? 12.113 18.951 -7.462 1.00 91.25 92 LEU A O 1
ATOM 682 N N . GLN A 1 93 ? 12.390 18.573 -9.651 1.00 92.31 93 GLN A N 1
ATOM 683 C CA . GLN A 1 93 ? 11.338 17.553 -9.752 1.00 92.31 93 GLN A CA 1
ATOM 684 C C . GLN A 1 93 ? 11.708 16.307 -8.948 1.00 92.31 93 GLN A C 1
ATOM 686 O O . GLN A 1 93 ? 10.895 15.817 -8.169 1.00 92.31 93 GLN A O 1
ATOM 691 N N . ARG A 1 94 ? 12.959 15.847 -9.064 1.00 91.00 94 ARG A N 1
ATOM 692 C CA . ARG A 1 94 ? 13.490 14.737 -8.258 1.00 91.00 94 ARG A CA 1
ATOM 693 C C . ARG A 1 94 ? 13.429 15.050 -6.768 1.00 91.00 94 ARG A C 1
ATOM 695 O O . ARG A 1 94 ? 12.962 14.224 -5.991 1.00 91.00 94 ARG A O 1
ATOM 702 N N . GLY A 1 95 ? 13.843 16.259 -6.382 1.00 90.44 95 GLY A N 1
ATOM 703 C CA . GLY A 1 95 ? 13.770 16.734 -5.002 1.00 90.44 95 GLY A CA 1
ATOM 704 C C . GLY A 1 95 ? 12.341 16.738 -4.454 1.00 90.44 95 GLY A C 1
ATOM 705 O O . GLY A 1 95 ? 12.111 16.250 -3.351 1.00 90.44 95 GLY A O 1
ATOM 706 N N . LEU A 1 96 ? 11.367 17.217 -5.237 1.00 94.00 96 LEU A N 1
ATOM 707 C CA . LEU A 1 96 ? 9.952 17.207 -4.854 1.00 94.00 96 LEU A CA 1
ATOM 708 C C . LEU A 1 96 ? 9.395 15.782 -4.733 1.00 94.00 96 LEU A C 1
ATOM 710 O O . LEU A 1 96 ? 8.745 15.477 -3.737 1.00 94.00 96 LEU A O 1
ATOM 714 N N . ILE A 1 97 ? 9.687 14.890 -5.685 1.00 93.12 97 ILE A N 1
ATOM 715 C CA . ILE A 1 97 ? 9.280 13.476 -5.614 1.00 93.12 97 ILE A CA 1
ATOM 716 C C . ILE A 1 97 ? 9.882 12.816 -4.366 1.00 93.12 97 ILE A C 1
ATOM 718 O O . ILE A 1 97 ? 9.159 12.202 -3.580 1.00 93.12 97 ILE A O 1
ATOM 722 N N . GLY A 1 98 ? 11.179 13.014 -4.121 1.00 92.50 98 GLY A N 1
ATOM 723 C CA . GLY A 1 98 ? 11.859 12.496 -2.935 1.00 92.50 98 GLY A CA 1
ATOM 724 C C . GLY A 1 98 ? 11.233 13.011 -1.640 1.00 92.50 98 GLY A C 1
ATOM 725 O O . GLY A 1 98 ? 10.962 12.222 -0.735 1.00 92.50 98 GLY A O 1
ATOM 726 N N . LEU A 1 99 ? 10.907 14.307 -1.574 1.00 95.19 99 LEU A N 1
ATOM 727 C CA . LEU A 1 99 ? 10.213 14.903 -0.433 1.00 95.19 99 LEU A CA 1
ATOM 728 C C . LEU A 1 99 ? 8.838 14.262 -0.206 1.00 95.19 99 LEU A C 1
ATOM 730 O O . LEU A 1 99 ? 8.514 13.921 0.931 1.00 95.19 99 LEU A O 1
ATOM 734 N N . THR A 1 100 ? 8.047 14.035 -1.261 1.00 95.00 100 THR A N 1
ATOM 735 C CA . THR A 1 100 ? 6.759 13.331 -1.119 1.00 95.00 100 THR A CA 1
ATOM 736 C C . THR A 1 100 ? 6.937 11.905 -0.601 1.00 95.00 100 THR A C 1
ATOM 738 O O . THR A 1 100 ? 6.138 11.457 0.220 1.00 95.00 100 THR A O 1
ATOM 741 N N . GLY A 1 101 ? 8.009 11.219 -1.006 1.00 94.12 101 GLY A N 1
ATOM 742 C CA . GLY A 1 101 ? 8.344 9.891 -0.503 1.00 94.12 101 GLY A CA 1
ATOM 743 C C . GLY A 1 101 ? 8.712 9.897 0.981 1.00 94.12 101 GLY A C 1
ATOM 744 O O . GLY A 1 101 ? 8.194 9.089 1.746 1.00 94.12 101 GLY A O 1
ATOM 745 N N . VAL A 1 102 ? 9.532 10.856 1.421 1.00 95.38 102 VAL A N 1
ATOM 746 C CA . VAL A 1 102 ? 9.892 11.022 2.840 1.00 95.38 102 VAL A CA 1
ATOM 747 C C . VAL A 1 102 ? 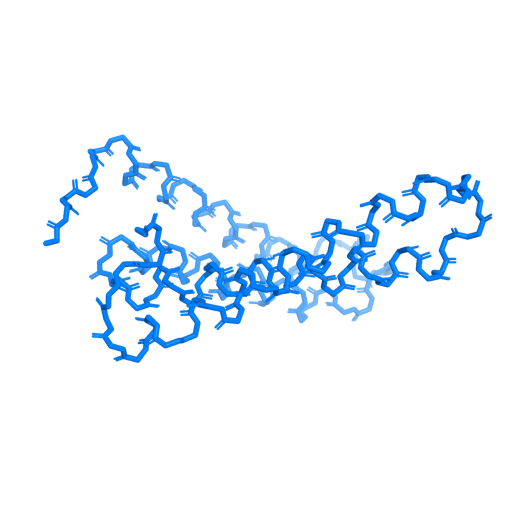8.663 11.343 3.692 1.00 95.38 102 VAL A C 1
ATOM 749 O O . VAL A 1 102 ? 8.465 10.727 4.738 1.00 95.38 102 VAL A O 1
ATOM 752 N N . LEU A 1 103 ? 7.805 12.262 3.244 1.00 94.94 103 LEU A N 1
ATOM 753 C CA . LEU A 1 103 ? 6.574 12.607 3.962 1.00 94.94 103 LEU A CA 1
ATOM 754 C C . LEU A 1 103 ? 5.622 11.406 4.061 1.00 94.94 103 LEU A C 1
ATOM 756 O O . LEU A 1 103 ? 5.062 11.153 5.129 1.00 94.94 103 LEU A O 1
ATOM 760 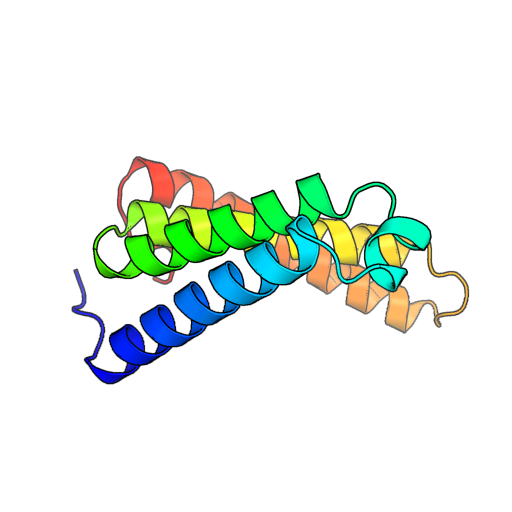N N . ALA A 1 104 ? 5.488 10.626 2.986 1.00 93.44 104 ALA A N 1
ATOM 761 C CA . ALA A 1 104 ? 4.708 9.393 2.998 1.00 93.44 104 ALA A CA 1
ATOM 762 C C . ALA A 1 104 ? 5.304 8.334 3.942 1.00 93.44 104 ALA A C 1
ATOM 764 O O . ALA A 1 104 ? 4.553 7.670 4.654 1.00 93.44 104 ALA A O 1
ATOM 765 N N . ALA A 1 105 ? 6.636 8.212 4.015 1.00 93.56 105 ALA A N 1
ATOM 766 C CA . ALA A 1 105 ? 7.306 7.308 4.952 1.00 93.56 105 ALA A CA 1
ATOM 767 C C . ALA A 1 105 ? 7.022 7.699 6.406 1.00 93.56 105 ALA A C 1
ATOM 769 O O . ALA A 1 105 ? 6.680 6.844 7.220 1.00 93.56 105 ALA A O 1
ATOM 770 N N . ILE A 1 106 ? 7.118 8.994 6.727 1.00 94.06 106 ILE A N 1
ATOM 771 C CA . ILE A 1 106 ? 6.798 9.512 8.062 1.00 94.06 106 ILE A CA 1
ATOM 772 C C . ILE A 1 106 ? 5.351 9.166 8.418 1.00 94.06 106 ILE A C 1
ATOM 774 O O . ILE A 1 106 ? 5.102 8.635 9.497 1.00 94.06 106 ILE A O 1
ATOM 778 N N . PHE A 1 107 ? 4.407 9.398 7.505 1.00 90.75 107 PHE A N 1
ATOM 779 C CA . PHE A 1 107 ? 2.996 9.083 7.725 1.00 90.75 107 PHE A CA 1
ATOM 780 C C . PHE A 1 107 ? 2.726 7.576 7.907 1.00 90.75 107 PHE A C 1
ATOM 782 O O . PHE A 1 107 ? 1.938 7.172 8.768 1.00 90.75 107 PHE A O 1
ATOM 789 N N . ALA A 1 108 ? 3.412 6.721 7.145 1.00 91.12 108 ALA A N 1
ATOM 790 C CA . ALA A 1 108 ? 3.334 5.273 7.318 1.00 91.12 108 ALA A CA 1
ATOM 791 C C . ALA A 1 108 ? 3.850 4.856 8.707 1.00 91.12 108 ALA A C 1
ATOM 793 O O . ALA A 1 108 ? 3.189 4.096 9.416 1.00 91.12 108 ALA A O 1
ATOM 794 N N . LEU A 1 109 ? 4.995 5.400 9.134 1.00 91.69 109 LEU A N 1
ATOM 795 C CA . LEU A 1 109 ? 5.609 5.101 10.430 1.00 91.69 109 LEU A CA 1
ATOM 796 C C . LEU A 1 109 ? 4.744 5.565 11.608 1.00 91.69 109 LEU A C 1
ATOM 798 O O . LEU A 1 109 ? 4.564 4.814 12.567 1.00 91.69 109 LEU A O 1
ATOM 802 N N . THR A 1 110 ? 4.152 6.760 11.537 1.00 90.12 110 THR A N 1
ATOM 803 C CA . THR A 1 110 ? 3.249 7.268 12.587 1.00 90.12 110 THR A CA 1
ATOM 804 C C . THR A 1 110 ? 1.939 6.482 12.677 1.00 90.12 110 THR A C 1
ATOM 806 O O . THR A 1 110 ? 1.272 6.509 13.713 1.00 90.12 110 THR A O 1
ATOM 809 N N . SER A 1 111 ? 1.589 5.724 11.635 1.00 87.62 111 SER A N 1
ATOM 810 C CA . SER A 1 111 ? 0.419 4.842 11.614 1.00 87.62 111 SER A CA 1
ATOM 811 C C . SER A 1 111 ? 0.677 3.468 12.255 1.00 87.62 111 SER A C 1
ATOM 813 O O . SER A 1 111 ? -0.278 2.795 12.649 1.00 87.62 111 SER A O 1
ATOM 815 N N . ILE A 1 112 ? 1.939 3.051 12.439 1.00 88.44 112 ILE A N 1
ATOM 816 C CA . ILE A 1 112 ? 2.296 1.747 13.038 1.00 88.44 112 ILE A CA 1
ATOM 817 C C . ILE A 1 112 ? 1.761 1.586 14.471 1.00 88.44 112 ILE A C 1
ATOM 819 O O . ILE A 1 112 ? 1.126 0.567 14.745 1.00 88.44 112 ILE A O 1
ATOM 823 N N . PRO A 1 113 ? 1.927 2.547 15.402 1.00 89.31 113 PRO A N 1
ATOM 824 C CA . PRO A 1 113 ? 1.370 2.407 16.748 1.00 89.31 113 PRO A CA 1
ATOM 825 C C . PRO A 1 113 ? -0.150 2.215 16.733 1.00 89.31 113 PRO A C 1
ATOM 827 O O . PRO A 1 113 ? -0.686 1.436 17.520 1.00 89.31 113 PRO A O 1
ATOM 830 N N . LYS A 1 114 ? -0.842 2.868 15.792 1.00 85.56 114 LYS A N 1
ATOM 831 C CA . LYS A 1 114 ? -2.302 2.816 15.647 1.00 85.56 114 LYS A CA 1
ATOM 832 C C . LYS A 1 114 ? -2.800 1.426 15.234 1.00 85.56 114 LYS A C 1
ATOM 834 O O . LYS A 1 114 ? -3.884 1.009 15.640 1.00 85.56 114 LYS A O 1
ATOM 839 N N . LEU A 1 115 ? -1.979 0.657 14.514 1.00 85.06 115 LEU A N 1
ATOM 840 C CA . LEU A 1 115 ? -2.232 -0.760 14.233 1.00 85.06 115 LEU A CA 1
ATOM 841 C C . LEU A 1 115 ? -2.316 -1.598 15.520 1.00 85.06 115 LEU A C 1
ATOM 843 O O . LEU A 1 115 ? -3.166 -2.483 15.631 1.00 85.06 115 LEU A O 1
ATOM 847 N N . VAL A 1 116 ? -1.453 -1.311 16.497 1.00 86.69 116 VAL A N 1
ATOM 848 C CA . VAL A 1 116 ? -1.377 -2.050 17.766 1.00 86.69 116 VAL A CA 1
ATOM 849 C C . VAL A 1 116 ? -2.463 -1.579 18.733 1.00 86.69 116 VAL A C 1
ATOM 851 O O . VAL A 1 116 ? -3.207 -2.392 19.288 1.00 86.69 116 VAL A O 1
ATOM 854 N N . THR A 1 117 ? -2.604 -0.263 18.899 1.00 85.75 117 THR A N 1
ATOM 855 C CA . THR A 1 117 ? -3.554 0.332 19.850 1.00 85.75 117 THR A CA 1
ATOM 856 C C . THR A 1 117 ? -5.007 0.225 19.392 1.00 85.75 117 THR A C 1
ATOM 858 O O . THR A 1 117 ? -5.908 0.272 20.224 1.00 85.75 117 THR A O 1
ATOM 861 N N . GLY A 1 118 ? -5.259 0.035 18.091 1.00 80.25 118 GLY A N 1
ATOM 862 C CA . GLY A 1 118 ? -6.610 0.043 17.526 1.00 80.25 118 GLY A CA 1
ATOM 863 C C . GLY A 1 118 ? -7.223 1.443 17.420 1.00 80.25 118 GLY A C 1
ATOM 864 O O . GLY A 1 118 ? -8.432 1.553 17.220 1.00 80.25 118 GLY A O 1
ATOM 865 N N . ALA A 1 119 ? -6.406 2.493 17.558 1.00 79.75 119 ALA A N 1
ATOM 866 C CA . ALA A 1 119 ? -6.791 3.855 17.207 1.00 79.75 119 ALA A CA 1
ATOM 867 C C . ALA A 1 119 ? -6.946 3.990 15.681 1.00 79.75 119 ALA A C 1
ATOM 869 O O . ALA A 1 119 ? -6.294 3.266 14.923 1.00 79.75 119 ALA A O 1
ATOM 870 N N . ASP A 1 120 ? -7.807 4.900 15.224 1.00 75.00 120 ASP A N 1
ATOM 871 C CA . ASP A 1 120 ? -7.997 5.115 13.789 1.00 75.00 120 ASP A CA 1
ATOM 872 C C . ASP A 1 120 ? -6.761 5.793 13.186 1.00 75.00 120 ASP A C 1
ATOM 874 O O . ASP A 1 120 ? -6.285 6.819 13.669 1.00 75.00 120 ASP A O 1
ATOM 878 N N . ALA A 1 121 ? -6.210 5.195 12.128 1.00 67.12 121 ALA A N 1
ATOM 879 C CA . ALA A 1 121 ? -5.076 5.760 11.411 1.00 67.12 121 ALA A CA 1
ATOM 880 C C . ALA A 1 121 ? -5.394 7.026 10.621 1.00 67.12 121 ALA A C 1
ATOM 882 O O . ALA A 1 121 ? -4.471 7.797 10.368 1.00 67.12 121 ALA A O 1
ATOM 883 N N . ALA A 1 122 ? -6.666 7.255 10.294 1.00 65.19 122 ALA A N 1
ATOM 884 C CA . ALA A 1 122 ? -7.110 8.448 9.584 1.00 65.19 122 ALA A CA 1
ATOM 885 C C . ALA A 1 122 ? -7.363 9.670 10.490 1.00 65.19 122 ALA A C 1
ATOM 887 O O . ALA A 1 122 ? -7.559 10.754 9.945 1.00 65.19 122 ALA A O 1
ATOM 888 N N . ASP A 1 123 ? -7.362 9.493 11.818 1.00 62.34 123 ASP A N 1
ATOM 889 C CA . ASP A 1 123 ? -7.433 10.585 12.808 1.00 62.34 123 ASP A CA 1
ATOM 890 C C . ASP A 1 123 ? -6.046 11.204 13.049 1.00 62.34 123 ASP A C 1
ATOM 892 O O . ASP A 1 123 ? -5.937 12.445 13.123 1.00 62.34 123 ASP A O 1
#